Protein AF-Q1N684-F1 (afdb_monomer_lite)

Sequence (60 aa):
MDINDVRGLGTVFALIAFIGIIAWAYSSSRKKRFEDDGDMIFKDDDIAQRSAEAEKKENE

Organism: NCBI:txid207949

InterPro domains:
  IPR008621 Cbb3-type cytochrome oxidase component [PF05545] (9-45)
  IPR008621 Cbb3-type cytochrome oxidase component [cd01324] (1-43)

Structure (mmCIF, N/CA/C/O backbone):
data_AF-Q1N684-F1
#
_entry.id   AF-Q1N684-F1
#
loop_
_atom_site.group_PDB
_atom_site.id
_atom_site.type_symbol
_atom_site.label_atom_id
_atom_site.label_alt_id
_atom_site.label_comp_id
_atom_site.label_asym_id
_atom_site.label_entity_id
_atom_site.label_seq_id
_atom_site.pdbx_PDB_ins_code
_atom_site.Cartn_x
_atom_site.Cartn_y
_atom_site.Cartn_z
_atom_site.occupancy
_atom_site.B_iso_or_equiv
_atom_site.auth_seq_id
_atom_site.auth_comp_id
_atom_site.auth_asym_id
_atom_site.auth_atom_id
_atom_site.p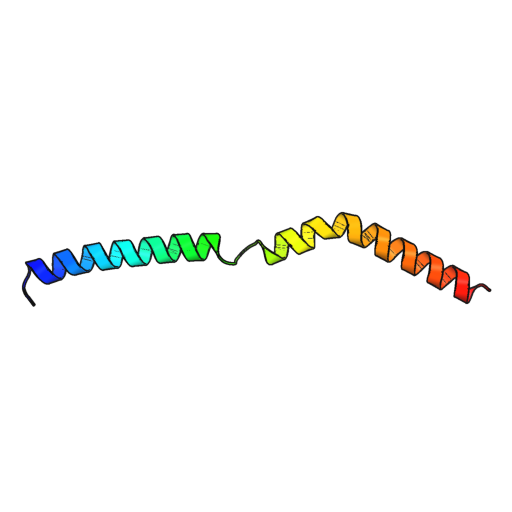dbx_PDB_model_num
ATOM 1 N N . MET A 1 1 ? 23.118 -10.798 -21.958 1.00 55.91 1 MET A N 1
ATOM 2 C CA . MET A 1 1 ? 21.935 -9.975 -21.657 1.00 55.91 1 MET A CA 1
ATOM 3 C C . MET A 1 1 ? 22.279 -8.581 -22.130 1.00 55.91 1 MET A C 1
ATOM 5 O O . MET A 1 1 ? 23.281 -8.037 -21.674 1.00 55.91 1 MET A O 1
ATOM 9 N N . ASP A 1 2 ? 21.576 -8.117 -23.157 1.00 72.94 2 ASP A N 1
ATOM 10 C CA . ASP A 1 2 ? 21.923 -6.902 -23.895 1.00 72.94 2 ASP A CA 1
ATOM 11 C C . ASP A 1 2 ? 21.631 -5.644 -23.066 1.00 72.94 2 ASP A C 1
ATOM 13 O O . ASP A 1 2 ? 20.851 -5.677 -22.111 1.00 72.94 2 ASP A O 1
ATOM 17 N N . ILE A 1 3 ? 22.215 -4.506 -23.443 1.00 72.56 3 ILE A N 1
ATOM 18 C CA . ILE A 1 3 ? 21.977 -3.216 -22.761 1.00 72.56 3 ILE A CA 1
ATOM 19 C C . ILE A 1 3 ? 20.478 -2.857 -22.710 1.00 72.56 3 ILE A C 1
ATOM 21 O O . ILE A 1 3 ? 20.011 -2.174 -21.794 1.00 72.56 3 ILE A O 1
ATOM 25 N N . ASN A 1 4 ? 19.719 -3.353 -23.689 1.00 70.31 4 ASN A N 1
ATOM 26 C CA . ASN A 1 4 ? 18.281 -3.162 -23.805 1.00 70.31 4 ASN A CA 1
ATOM 27 C C . ASN A 1 4 ? 17.489 -4.059 -22.835 1.00 70.31 4 ASN A C 1
ATOM 29 O O . ASN A 1 4 ? 16.510 -3.605 -22.245 1.00 70.31 4 ASN A O 1
ATOM 33 N N . ASP A 1 5 ? 17.956 -5.288 -22.594 1.00 77.00 5 ASP A N 1
ATOM 34 C CA . ASP A 1 5 ? 17.341 -6.219 -21.640 1.00 77.00 5 ASP A CA 1
ATOM 35 C C . ASP A 1 5 ? 17.480 -5.702 -20.207 1.00 77.00 5 ASP A C 1
ATOM 37 O O . ASP A 1 5 ? 16.526 -5.745 -19.438 1.00 77.00 5 ASP A O 1
ATOM 41 N N . VAL A 1 6 ? 18.648 -5.155 -19.849 1.00 76.75 6 VAL A N 1
ATOM 42 C CA . VAL A 1 6 ? 18.905 -4.615 -18.500 1.00 76.75 6 VAL A CA 1
ATOM 43 C C . VAL A 1 6 ? 18.014 -3.401 -18.210 1.00 76.75 6 VAL A C 1
ATOM 45 O O . VAL A 1 6 ? 17.493 -3.263 -17.102 1.00 76.75 6 VAL A O 1
ATOM 48 N N . ARG A 1 7 ? 17.783 -2.540 -19.213 1.00 75.81 7 ARG A N 1
ATOM 49 C CA . ARG A 1 7 ? 16.854 -1.402 -19.097 1.00 75.81 7 ARG A CA 1
ATOM 50 C C . ARG A 1 7 ? 15.404 -1.851 -18.974 1.00 75.81 7 ARG A C 1
ATOM 52 O O . ARG A 1 7 ? 14.713 -1.374 -18.078 1.00 75.81 7 ARG A O 1
ATOM 59 N N . GLY A 1 8 ? 14.961 -2.771 -19.834 1.00 81.44 8 GLY A N 1
ATOM 60 C CA . GLY A 1 8 ? 13.595 -3.297 -19.796 1.00 81.44 8 GLY A CA 1
ATOM 61 C C . GLY A 1 8 ? 13.296 -4.045 -18.496 1.00 81.44 8 GLY A C 1
ATOM 62 O O . GLY A 1 8 ? 12.251 -3.838 -17.879 1.00 81.44 8 GLY A O 1
ATOM 63 N N . LEU A 1 9 ? 14.253 -4.845 -18.020 1.00 86.81 9 LEU A N 1
ATOM 64 C CA . LEU A 1 9 ? 14.127 -5.606 -16.782 1.00 86.81 9 LEU A CA 1
ATOM 65 C C . LEU A 1 9 ? 14.045 -4.683 -15.560 1.00 86.81 9 LEU A C 1
ATOM 67 O O . LEU A 1 9 ? 13.221 -4.916 -14.679 1.00 86.81 9 LEU A O 1
ATOM 71 N N . GLY A 1 10 ? 14.821 -3.593 -15.533 1.00 87.25 10 GLY A N 1
ATOM 72 C CA . GLY A 1 10 ? 14.759 -2.595 -14.463 1.00 87.25 10 GLY A CA 1
ATOM 73 C C . GLY A 1 10 ? 13.381 -1.938 -14.327 1.00 87.25 10 GLY A C 1
ATOM 74 O O . GLY A 1 10 ? 12.877 -1.790 -13.215 1.00 87.25 10 GLY A O 1
ATOM 75 N N . THR A 1 11 ? 12.732 -1.596 -15.445 1.00 87.12 11 THR A N 1
ATOM 76 C 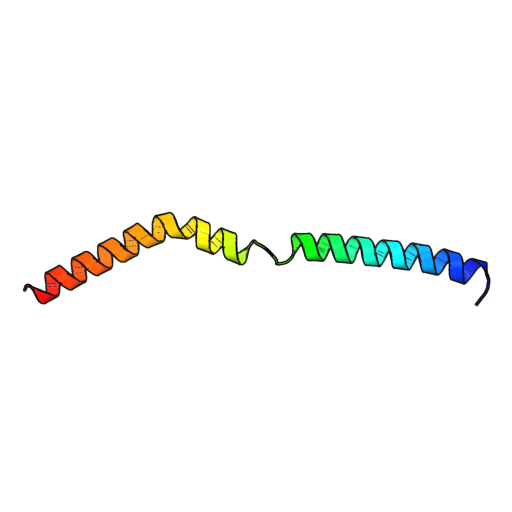CA . THR A 1 11 ? 11.387 -0.993 -15.427 1.00 87.12 11 THR A CA 1
ATOM 77 C C . THR A 1 11 ? 10.325 -1.974 -14.927 1.00 87.12 11 THR A C 1
ATOM 79 O O . THR A 1 11 ? 9.470 -1.598 -14.126 1.00 87.12 11 THR A O 1
ATOM 82 N N . VAL A 1 12 ? 10.401 -3.242 -15.341 1.00 90.75 12 VAL A N 1
ATOM 83 C CA . VAL A 1 12 ? 9.478 -4.295 -14.885 1.00 90.75 12 VAL A CA 1
ATOM 84 C C . VAL A 1 12 ? 9.666 -4.584 -13.394 1.00 90.75 12 VAL A C 1
ATOM 86 O O . VAL A 1 12 ? 8.685 -4.659 -12.656 1.00 90.75 12 VAL A O 1
ATOM 89 N N . PHE A 1 13 ? 10.910 -4.674 -12.916 1.00 92.00 13 PHE A N 1
ATOM 90 C CA . PHE A 1 13 ? 11.192 -4.842 -11.488 1.00 92.00 13 PHE A CA 1
ATOM 91 C C . PHE A 1 13 ? 10.705 -3.654 -10.656 1.00 92.00 13 PHE A C 1
ATOM 93 O O . PHE A 1 13 ? 10.125 -3.864 -9.592 1.00 92.00 13 PHE A O 1
ATOM 100 N N . ALA A 1 14 ? 10.883 -2.423 -11.143 1.00 92.00 14 ALA A N 1
ATOM 101 C CA . ALA A 1 14 ? 10.364 -1.231 -10.478 1.00 92.00 14 ALA A CA 1
ATOM 102 C C . ALA A 1 14 ? 8.829 -1.258 -10.375 1.00 92.00 14 ALA A C 1
ATOM 104 O O . ALA A 1 14 ? 8.283 -0.948 -9.317 1.00 92.00 14 ALA A O 1
ATOM 105 N N . LEU A 1 15 ? 8.135 -1.692 -11.434 1.00 92.69 15 LEU A N 1
ATOM 106 C CA . LEU A 1 15 ? 6.679 -1.849 -11.439 1.00 92.69 15 LEU A CA 1
ATOM 107 C C . LEU A 1 15 ? 6.217 -2.894 -10.409 1.00 92.69 15 LEU A C 1
ATOM 109 O O . LEU A 1 15 ? 5.300 -2.635 -9.632 1.00 92.69 15 LEU A O 1
ATOM 113 N N . ILE A 1 16 ? 6.871 -4.058 -10.371 1.00 94.56 16 ILE A N 1
ATOM 114 C CA . ILE A 1 16 ? 6.544 -5.134 -9.424 1.00 94.56 16 ILE A CA 1
ATOM 115 C C . ILE A 1 16 ? 6.813 -4.687 -7.983 1.00 94.56 16 ILE A C 1
ATOM 117 O O . ILE A 1 16 ? 5.970 -4.898 -7.112 1.00 94.56 16 ILE A O 1
ATOM 121 N N . ALA A 1 17 ? 7.947 -4.029 -7.727 1.00 93.50 17 ALA A N 1
ATOM 122 C CA . ALA A 1 17 ? 8.275 -3.488 -6.410 1.00 93.50 17 ALA A CA 1
ATOM 123 C C . ALA A 1 17 ? 7.246 -2.441 -5.955 1.00 93.50 17 ALA A C 1
ATOM 125 O O . ALA A 1 17 ? 6.805 -2.465 -4.807 1.00 93.50 17 ALA A O 1
ATOM 126 N N . PHE A 1 18 ? 6.806 -1.565 -6.862 1.00 93.88 18 PHE A N 1
ATOM 127 C CA . PHE A 1 18 ? 5.784 -0.559 -6.583 1.00 93.88 18 PHE A CA 1
ATOM 128 C C . PHE A 1 18 ? 4.436 -1.190 -6.207 1.00 93.88 18 PHE A C 1
ATOM 130 O O . PHE A 1 18 ? 3.848 -0.833 -5.185 1.00 93.88 18 PHE A O 1
ATOM 137 N N . ILE A 1 19 ? 3.980 -2.185 -6.974 1.00 93.94 19 ILE A N 1
ATOM 138 C CA . ILE A 1 19 ? 2.758 -2.942 -6.665 1.00 93.94 19 ILE A CA 1
ATOM 139 C C . ILE A 1 19 ? 2.908 -3.687 -5.334 1.00 93.94 19 ILE A C 1
ATOM 141 O O . ILE A 1 19 ? 1.974 -3.697 -4.536 1.00 93.94 19 ILE A O 1
ATOM 145 N N . GLY A 1 20 ? 4.084 -4.257 -5.057 1.00 92.12 20 GLY A N 1
ATOM 146 C CA . GLY A 1 20 ? 4.390 -4.914 -3.787 1.00 92.12 20 GLY A CA 1
ATOM 147 C C . GLY A 1 20 ? 4.249 -3.978 -2.586 1.00 92.12 20 GLY A C 1
ATOM 148 O O . GLY A 1 20 ? 3.637 -4.356 -1.588 1.00 92.12 20 GLY A O 1
ATOM 149 N N . ILE A 1 21 ? 4.736 -2.738 -2.695 1.00 88.81 21 ILE A N 1
ATOM 150 C CA . ILE A 1 21 ? 4.588 -1.719 -1.644 1.00 88.81 21 ILE A CA 1
ATOM 151 C C . ILE A 1 21 ? 3.119 -1.321 -1.466 1.00 88.81 21 ILE A C 1
ATOM 153 O O . ILE A 1 21 ? 2.652 -1.239 -0.331 1.00 88.81 21 ILE A O 1
ATOM 157 N N . ILE A 1 22 ? 2.373 -1.109 -2.555 1.00 89.00 22 ILE A N 1
ATOM 158 C CA . ILE A 1 22 ? 0.942 -0.768 -2.489 1.00 89.00 22 ILE A CA 1
ATOM 159 C C . ILE A 1 22 ? 0.146 -1.900 -1.836 1.00 89.00 22 ILE A C 1
ATOM 161 O O . ILE A 1 22 ? -0.658 -1.652 -0.937 1.00 89.00 22 ILE A O 1
ATOM 165 N N . ALA A 1 23 ? 0.391 -3.141 -2.257 1.00 84.44 23 ALA A N 1
ATOM 166 C CA . ALA A 1 23 ? -0.256 -4.317 -1.697 1.00 84.44 23 ALA A CA 1
ATOM 167 C C . ALA A 1 23 ? 0.097 -4.491 -0.216 1.00 84.44 23 ALA A C 1
ATOM 169 O O . ALA A 1 23 ? -0.794 -4.737 0.587 1.00 84.44 23 ALA A O 1
ATOM 170 N N . TRP A 1 24 ? 1.357 -4.299 0.183 1.00 82.38 24 TRP A N 1
ATOM 171 C CA . TRP A 1 24 ? 1.770 -4.346 1.588 1.00 82.38 24 TRP A CA 1
ATOM 172 C C . TRP A 1 24 ? 1.116 -3.241 2.430 1.00 82.38 24 TRP A C 1
ATOM 174 O O . TRP A 1 24 ? 0.597 -3.517 3.515 1.00 82.38 24 TRP A O 1
ATOM 184 N N . ALA A 1 25 ? 1.056 -2.015 1.903 1.00 79.94 25 ALA A N 1
ATOM 185 C CA . ALA A 1 25 ? 0.392 -0.886 2.550 1.00 79.94 25 ALA A CA 1
ATOM 186 C C . ALA A 1 25 ? -1.114 -1.132 2.754 1.00 79.94 25 ALA A C 1
ATOM 188 O O . ALA A 1 25 ? -1.664 -0.741 3.785 1.00 79.94 25 ALA A O 1
ATOM 189 N N . TYR A 1 26 ? -1.768 -1.821 1.813 1.00 70.12 26 TYR A N 1
ATOM 190 C CA . TYR A 1 26 ? -3.178 -2.210 1.915 1.00 70.12 26 TYR A CA 1
ATOM 191 C C . TYR A 1 26 ? -3.424 -3.502 2.710 1.00 70.12 26 TYR A C 1
ATOM 193 O O . TYR A 1 26 ? -4.527 -3.697 3.221 1.00 70.12 26 TYR A O 1
ATOM 201 N N . SER A 1 27 ? -2.433 -4.391 2.816 1.00 64.12 27 SER A N 1
ATOM 202 C CA . SER A 1 27 ? -2.653 -5.773 3.255 1.00 64.12 27 SER A CA 1
ATOM 203 C C . SER A 1 27 ? -2.822 -5.926 4.764 1.00 64.12 27 SER A C 1
A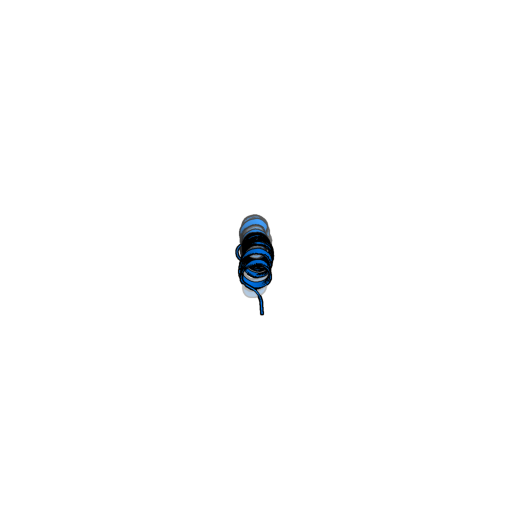TOM 205 O O . SER A 1 27 ? -3.721 -6.650 5.181 1.00 64.12 27 SER A O 1
ATOM 207 N N . SER A 1 28 ? -2.016 -5.283 5.617 1.00 55.75 28 SER A N 1
ATOM 208 C CA . SER A 1 28 ? -1.909 -5.855 6.974 1.00 55.75 28 SER A CA 1
ATOM 209 C C . SER A 1 28 ? -1.691 -4.921 8.155 1.00 55.75 28 SER A C 1
ATOM 211 O O . SER A 1 28 ? -1.774 -5.399 9.284 1.00 55.75 28 SER A O 1
ATOM 213 N N . SER A 1 29 ? -1.432 -3.624 7.995 1.00 57.81 29 SER A N 1
ATOM 214 C CA . SER A 1 29 ? -0.996 -2.870 9.184 1.00 57.81 29 SER A CA 1
ATOM 215 C C . SER A 1 29 ? -2.135 -2.444 10.119 1.00 57.81 29 SER A C 1
ATOM 217 O O . SER A 1 29 ? -1.884 -2.181 11.293 1.00 57.81 29 SER A O 1
ATOM 219 N N . ARG A 1 30 ? -3.392 -2.384 9.652 1.00 56.22 30 ARG A N 1
ATOM 220 C CA . ARG A 1 30 ? -4.463 -1.792 10.472 1.00 56.22 30 ARG A CA 1
ATOM 221 C C . ARG A 1 30 ? -5.839 -2.438 10.453 1.00 56.22 30 ARG A C 1
ATOM 223 O O . ARG A 1 30 ? -6.596 -2.083 11.338 1.00 56.22 30 ARG A O 1
ATOM 230 N N . LYS A 1 31 ? -6.170 -3.401 9.581 1.00 56.06 31 LYS A N 1
ATOM 231 C CA . LYS A 1 31 ? -7.498 -4.053 9.653 1.00 56.06 31 LYS A CA 1
ATOM 232 C C . LYS A 1 31 ? -7.735 -4.743 10.999 1.00 56.06 31 LYS A C 1
ATOM 234 O O . LYS A 1 31 ? -8.738 -4.478 11.639 1.00 56.06 31 LYS A O 1
ATOM 239 N N . LYS A 1 32 ? -6.745 -5.500 11.484 1.00 56.34 32 LYS A N 1
ATOM 240 C CA . LYS A 1 32 ? -6.850 -6.227 12.757 1.00 56.34 32 LYS A CA 1
ATOM 241 C C . LYS A 1 32 ? -6.922 -5.314 13.990 1.00 56.34 32 LYS A C 1
ATOM 243 O O . LYS A 1 32 ? -7.505 -5.705 14.984 1.00 56.34 32 LYS A O 1
ATOM 248 N N . ARG A 1 33 ? -6.330 -4.114 13.927 1.00 54.78 33 ARG A N 1
ATOM 249 C CA . ARG A 1 33 ? -6.400 -3.123 15.016 1.00 54.78 33 ARG A CA 1
ATOM 250 C C . ARG A 1 33 ? -7.653 -2.255 14.923 1.00 54.78 33 ARG A C 1
ATOM 252 O O . ARG A 1 33 ? -8.213 -1.925 15.944 1.00 54.78 33 ARG A O 1
ATOM 259 N N . PHE A 1 34 ? -8.130 -1.945 13.716 1.00 55.59 34 PHE A N 1
ATOM 260 C CA . PHE A 1 34 ? -9.381 -1.206 13.516 1.00 55.59 34 PHE A CA 1
ATOM 261 C C . PHE A 1 34 ? -10.631 -2.031 13.837 1.00 55.59 34 PHE A C 1
ATOM 263 O O . PHE A 1 34 ? -11.583 -1.468 14.361 1.00 55.59 34 PHE A O 1
ATOM 270 N N . GLU A 1 35 ? -10.650 -3.329 13.521 1.00 60.41 35 GLU A N 1
ATOM 271 C CA . GLU A 1 35 ? -11.752 -4.211 13.937 1.00 60.41 35 GLU A CA 1
ATOM 272 C C . GLU A 1 35 ? -11.784 -4.381 15.460 1.00 60.41 35 GLU A C 1
ATOM 274 O O . GLU A 1 35 ? -12.862 -4.391 16.036 1.00 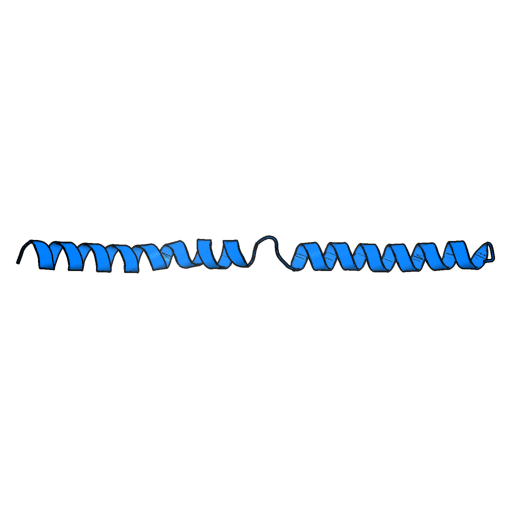60.41 35 GLU A O 1
ATOM 279 N N . ASP A 1 36 ? -10.624 -4.452 16.120 1.00 59.19 36 ASP A N 1
ATOM 280 C CA . ASP A 1 36 ? -10.542 -4.621 17.577 1.00 59.19 36 ASP A CA 1
ATOM 281 C C . ASP A 1 36 ? -10.815 -3.307 18.341 1.00 59.19 36 ASP A C 1
ATOM 283 O O . ASP A 1 36 ? -11.609 -3.296 19.278 1.00 59.19 36 ASP A O 1
ATOM 287 N N . ASP A 1 37 ? -10.256 -2.177 17.885 1.00 60.44 37 ASP A N 1
ATOM 288 C CA . ASP A 1 37 ? -10.469 -0.846 18.480 1.00 60.44 37 ASP A CA 1
ATOM 289 C C . ASP A 1 37 ? -11.900 -0.318 18.218 1.00 60.44 37 ASP A C 1
ATOM 291 O O . ASP A 1 37 ? -12.437 0.450 19.014 1.00 60.44 37 ASP A O 1
ATOM 295 N N . GLY A 1 38 ? -12.539 -0.710 17.107 1.00 62.12 38 GLY A N 1
ATOM 296 C CA . GLY A 1 38 ? -13.919 -0.321 16.780 1.00 62.12 38 GLY A CA 1
ATOM 297 C C . GLY A 1 38 ? -14.977 -1.107 17.557 1.00 62.12 38 GLY A C 1
ATOM 298 O O . GLY A 1 38 ? -16.032 -0.569 17.888 1.00 62.12 38 GLY A O 1
ATOM 299 N N . ASP A 1 39 ? -14.672 -2.360 17.889 1.00 61.44 39 ASP A N 1
ATOM 300 C CA . ASP A 1 39 ? -15.514 -3.224 18.716 1.00 61.44 39 ASP A CA 1
ATOM 301 C C . ASP A 1 39 ? -15.321 -2.945 20.217 1.00 61.44 39 ASP A C 1
ATOM 303 O O . ASP A 1 39 ? -16.132 -3.356 21.037 1.00 61.44 39 ASP A O 1
ATOM 307 N N . MET A 1 40 ? -14.280 -2.192 20.594 1.00 61.28 40 MET A N 1
ATOM 308 C CA . MET A 1 40 ? -13.986 -1.814 21.980 1.00 61.28 40 MET A CA 1
ATOM 309 C C . MET A 1 40 ? -15.140 -1.051 22.653 1.00 61.28 40 MET A C 1
ATOM 311 O O . MET A 1 40 ? -15.397 -1.274 23.831 1.00 61.28 40 MET A O 1
ATOM 315 N N . ILE A 1 41 ? -15.879 -0.211 21.914 1.00 59.91 41 ILE A N 1
ATOM 316 C CA . ILE A 1 41 ? -17.014 0.546 22.474 1.00 59.91 41 ILE A CA 1
ATOM 317 C C . ILE A 1 41 ? -18.234 -0.340 22.768 1.00 59.91 41 ILE A C 1
ATOM 319 O O . ILE A 1 41 ? -19.025 -0.002 23.638 1.00 59.91 41 ILE A O 1
AT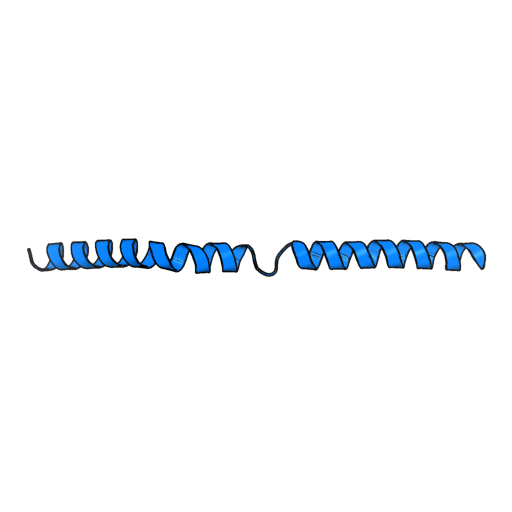OM 323 N N . PHE A 1 42 ? -18.372 -1.472 22.071 1.00 60.00 42 PHE A N 1
ATOM 324 C CA . PHE A 1 42 ? -19.440 -2.451 22.301 1.00 60.00 42 PHE A CA 1
ATOM 325 C C . PHE A 1 42 ? -19.008 -3.543 23.288 1.00 60.00 42 PHE A C 1
ATOM 327 O O . PHE A 1 42 ? -19.800 -3.989 24.113 1.00 60.00 42 PHE A O 1
ATOM 334 N N . LYS A 1 43 ? -17.724 -3.921 23.271 1.00 62.50 43 LYS A N 1
ATOM 335 C CA . LYS A 1 43 ? -17.125 -4.841 24.243 1.00 62.50 43 LYS A CA 1
ATOM 336 C C . LYS A 1 43 ? -17.188 -4.314 25.676 1.00 62.50 43 LYS A C 1
ATOM 338 O O . LYS A 1 43 ? -17.297 -5.131 26.585 1.00 62.50 43 LYS A O 1
ATOM 343 N N . ASP A 1 44 ? -17.123 -3.000 25.894 1.00 62.22 44 ASP A N 1
ATOM 344 C CA . ASP A 1 44 ? -17.243 -2.425 27.242 1.00 62.22 44 ASP A CA 1
ATOM 345 C C . ASP A 1 44 ? -18.642 -2.658 27.844 1.00 62.22 44 ASP A C 1
ATOM 347 O O . ASP A 1 44 ? -18.740 -2.995 29.024 1.00 62.22 44 ASP A O 1
ATOM 351 N N . ASP A 1 45 ? -19.713 -2.593 27.041 1.00 65.25 45 ASP A N 1
ATOM 352 C CA . ASP A 1 45 ? -21.082 -2.889 27.496 1.00 65.25 45 ASP A CA 1
ATOM 353 C C . ASP A 1 45 ? -21.263 -4.383 27.835 1.00 65.25 45 ASP A C 1
ATOM 355 O O . ASP A 1 45 ? -21.834 -4.723 28.876 1.00 65.25 45 ASP A O 1
ATOM 359 N N . ASP A 1 46 ? -20.716 -5.288 27.014 1.00 68.00 46 ASP A N 1
ATOM 360 C CA . ASP A 1 46 ? -20.734 -6.737 27.272 1.00 68.00 46 ASP A CA 1
ATOM 361 C C . ASP A 1 46 ? -19.917 -7.117 28.523 1.00 68.00 46 ASP A C 1
ATOM 363 O O . ASP A 1 46 ? -20.343 -7.935 29.346 1.00 68.00 46 ASP A O 1
ATOM 367 N N . ILE A 1 47 ? -18.731 -6.522 28.702 1.00 67.69 47 ILE A N 1
ATOM 368 C CA . ILE A 1 47 ? -17.878 -6.760 29.877 1.00 67.69 47 ILE A CA 1
ATOM 369 C C . ILE A 1 47 ? -18.527 -6.179 31.140 1.00 67.69 47 ILE A C 1
ATOM 371 O O . ILE A 1 47 ? -18.495 -6.830 32.192 1.00 67.69 47 ILE A O 1
ATOM 375 N N . ALA A 1 48 ? -19.160 -5.006 31.047 1.00 68.25 48 ALA A N 1
ATOM 376 C CA . ALA A 1 48 ? -19.892 -4.394 32.151 1.00 68.25 48 ALA A CA 1
ATOM 377 C C . ALA A 1 48 ? -21.105 -5.239 32.567 1.00 68.25 48 ALA A C 1
ATOM 379 O O . ALA A 1 48 ? -21.282 -5.492 33.762 1.00 68.25 48 ALA A O 1
ATOM 380 N N . GLN A 1 49 ? -21.894 -5.753 31.613 1.00 73.44 49 GLN A N 1
ATOM 381 C CA . GLN A 1 49 ? -23.017 -6.647 31.922 1.00 73.44 49 GLN A CA 1
ATOM 382 C C . GLN A 1 49 ? -22.557 -7.935 32.608 1.00 73.44 49 GLN A C 1
ATOM 384 O O . GLN A 1 49 ? -23.137 -8.332 33.620 1.00 73.44 49 GLN A O 1
ATOM 389 N N . ARG A 1 50 ? -21.492 -8.570 32.104 1.00 74.06 50 ARG A N 1
ATOM 390 C CA . ARG A 1 50 ? -20.958 -9.806 32.698 1.00 74.06 50 ARG A CA 1
ATOM 391 C C . ARG A 1 50 ? -20.389 -9.586 34.095 1.00 74.06 50 ARG A C 1
ATOM 393 O O . ARG A 1 50 ? -20.544 -10.453 34.951 1.00 74.06 50 ARG A O 1
ATOM 400 N N . SER A 1 51 ? -1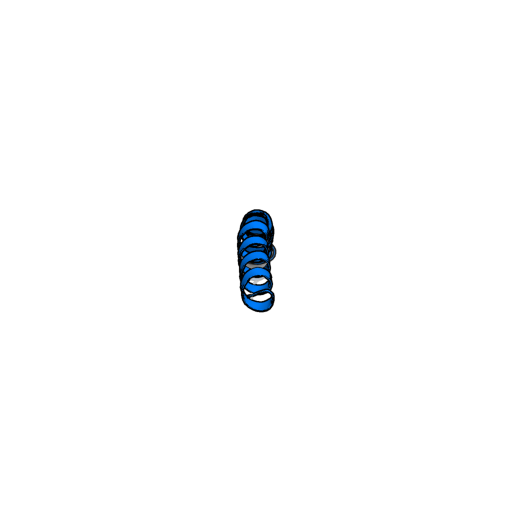9.751 -8.440 34.327 1.00 72.88 51 SER A N 1
ATOM 401 C CA . SER A 1 51 ? -19.229 -8.068 35.647 1.00 72.88 51 SER A CA 1
ATOM 402 C C . SER A 1 51 ? -20.367 -7.807 36.639 1.00 72.88 51 SER A C 1
ATOM 404 O O . SER A 1 51 ? -20.322 -8.295 37.765 1.00 72.88 51 SER A O 1
ATOM 406 N N . ALA A 1 52 ? -21.433 -7.129 36.201 1.00 74.50 52 ALA A N 1
ATOM 407 C CA . ALA A 1 52 ? -22.616 -6.874 37.019 1.00 74.50 52 ALA A CA 1
ATOM 408 C C . ALA A 1 52 ? -23.390 -8.159 37.367 1.00 74.50 52 ALA A C 1
ATOM 410 O O . ALA A 1 52 ? -23.855 -8.306 38.495 1.00 74.50 52 ALA A O 1
ATOM 411 N N . GLU A 1 53 ? -23.522 -9.109 36.434 1.00 77.44 53 GLU A N 1
ATOM 412 C CA . GLU A 1 53 ? -24.138 -10.417 36.710 1.00 77.44 53 GLU A CA 1
ATOM 413 C C . GLU A 1 53 ? -23.293 -11.293 37.641 1.00 77.44 53 GLU A C 1
ATOM 415 O O . GLU A 1 53 ? -23.856 -12.028 38.454 1.00 77.44 53 GLU A O 1
ATOM 420 N N . ALA A 1 54 ? -21.963 -11.229 37.534 1.00 75.81 54 ALA A N 1
ATOM 421 C CA . ALA A 1 54 ? -21.062 -11.961 38.420 1.00 75.81 54 ALA A CA 1
ATOM 422 C C . ALA A 1 54 ? -21.174 -11.462 39.869 1.00 75.81 54 ALA A C 1
ATOM 424 O O . ALA A 1 54 ? -21.346 -12.275 40.774 1.00 75.81 54 ALA A O 1
ATOM 425 N N . GLU A 1 55 ? -21.191 -10.143 40.076 1.00 74.62 55 GLU A N 1
ATOM 426 C CA . GLU A 1 55 ? -21.343 -9.544 41.409 1.00 74.62 55 GLU A CA 1
ATOM 427 C C . GLU A 1 55 ? -22.728 -9.821 42.016 1.00 74.62 55 GLU A C 1
ATOM 429 O O . GLU A 1 55 ? -22.859 -10.078 43.212 1.00 74.62 55 GLU A O 1
ATOM 434 N N . LYS A 1 56 ? -23.778 -9.868 41.185 1.00 76.12 56 LYS A N 1
ATOM 435 C CA . LYS A 1 56 ? -25.135 -10.218 41.633 1.00 76.12 56 LYS A CA 1
ATOM 436 C C . LYS A 1 56 ? -25.261 -11.667 42.106 1.00 76.12 56 LYS A C 1
ATOM 438 O O . LYS A 1 56 ? -26.061 -11.920 42.994 1.00 76.12 56 LYS A O 1
ATOM 443 N N . LYS A 1 57 ? -24.503 -12.592 41.506 1.00 74.62 57 LYS A N 1
ATOM 444 C CA . LYS A 1 57 ? -24.467 -14.011 41.897 1.00 74.62 57 LYS A CA 1
ATOM 445 C C . LYS A 1 57 ? -23.564 -14.293 43.094 1.00 74.62 57 LYS A C 1
ATOM 447 O O . LYS A 1 57 ? -23.724 -15.332 43.715 1.00 74.62 57 LYS A O 1
ATOM 452 N N . GLU A 1 58 ? -22.595 -13.426 43.373 1.00 72.38 58 GLU A N 1
ATOM 453 C CA . GLU A 1 58 ? -21.726 -13.543 44.550 1.00 72.38 58 GLU A CA 1
ATOM 454 C C . GLU A 1 58 ? -22.406 -13.007 45.820 1.00 72.38 58 GLU A C 1
ATOM 456 O O . GLU A 1 58 ? -22.174 -13.522 46.910 1.00 72.38 58 GLU A O 1
ATOM 461 N N . ASN A 1 59 ? -23.280 -12.006 45.670 1.00 67.12 59 ASN A N 1
ATOM 462 C CA . ASN A 1 59 ? -24.072 -11.426 46.759 1.00 67.12 59 ASN A CA 1
ATOM 463 C C . ASN A 1 59 ? -25.422 -12.130 47.023 1.00 67.12 59 ASN A C 1
ATOM 465 O O . ASN A 1 59 ? -26.197 -11.639 47.851 1.00 67.12 59 ASN A O 1
ATOM 469 N N . GLU A 1 60 ? -25.719 -13.230 46.328 1.00 62.69 60 GLU A N 1
ATOM 470 C CA . GLU A 1 60 ? -26.900 -14.089 46.536 1.00 62.69 60 GLU A CA 1
ATOM 471 C C . GLU A 1 60 ? -26.493 -15.416 47.190 1.00 62.69 60 GLU A C 1
ATOM 473 O O . GLU A 1 60 ? -27.164 -15.810 48.172 1.00 62.69 60 GLU A O 1
#

Radius of gyration: 26.25 Å; chains: 1; bounding box: 49×15×71 Å

pLDDT: mean 73.08, std 12.39, range [54.78, 94.56]

Foldseek 3Di:
DDPVCVVVVVVVVVVVVVVVVVCVVVPDDPPVVCVVVVCVVVVVVVVVVVVVVVVVVVVD

Secondary structure (DSSP, 8-state):
--HHHHHHHHHHHHHHHHHHHHHHHHHSSSHHHHHHHHHHHHHHHHHHHHHHHHHHHH--